Protein AF-X1GXN1-F1 (afdb_monomer_lite)

Foldseek 3Di:
DPVVVVVLVVVVVVLVVQCVVCVVVVVLVSNLLSLQLVLLSCQLVLNNVSSVVSLVVSLCSCVVVVVVVSNVVSVVLVVLCVVCVVVSVVCVVVVPDSVVSCVSSVNVVSVVVSVVVVVPPDD

pLDDT: mean 89.25, std 12.88, range [32.5, 98.25]

Structure (mmCIF, N/CA/C/O backbone):
data_AF-X1GXN1-F1
#
_entry.id   AF-X1GXN1-F1
#
loop_
_atom_site.group_PDB
_atom_site.id
_atom_site.type_symbol
_atom_site.label_atom_id
_atom_site.label_alt_id
_atom_site.label_comp_id
_atom_site.label_asym_id
_atom_site.label_entity_id
_atom_site.label_seq_id
_atom_site.pdbx_PDB_ins_code
_atom_site.Cartn_x
_atom_site.Cartn_y
_atom_site.Cartn_z
_atom_site.occupancy
_atom_site.B_iso_or_equiv
_atom_site.auth_seq_id
_atom_site.auth_comp_id
_atom_site.auth_asym_id
_atom_site.auth_atom_id
_atom_site.pdbx_PDB_model_num
ATOM 1 N N . MET A 1 1 ? -23.010 -8.161 1.418 1.00 43.72 1 MET A N 1
ATOM 2 C CA . MET A 1 1 ? -21.751 -8.432 2.147 1.00 43.72 1 MET A CA 1
ATOM 3 C C . MET A 1 1 ? -20.830 -9.416 1.418 1.00 43.72 1 MET A C 1
ATOM 5 O O . MET A 1 1 ? -19.630 -9.255 1.544 1.00 43.72 1 MET A O 1
ATOM 9 N N . THR A 1 2 ? -21.333 -10.390 0.649 1.00 51.97 2 THR A N 1
ATOM 10 C CA . THR A 1 2 ? -20.524 -11.389 -0.093 1.00 51.97 2 THR A CA 1
ATOM 11 C C . THR A 1 2 ? -19.837 -10.847 -1.351 1.00 51.97 2 THR A C 1
ATOM 13 O O . THR A 1 2 ? -18.662 -11.116 -1.565 1.00 51.97 2 THR A O 1
ATOM 16 N N . ASN A 1 3 ? -20.524 -9.990 -2.110 1.00 62.66 3 ASN A N 1
ATOM 17 C CA . ASN A 1 3 ? -20.045 -9.511 -3.414 1.00 62.66 3 ASN A CA 1
ATOM 18 C C . ASN A 1 3 ? -18.715 -8.725 -3.349 1.00 62.66 3 ASN A C 1
ATOM 20 O O . ASN A 1 3 ? -17.917 -8.746 -4.273 1.00 62.66 3 ASN A O 1
ATOM 24 N N . GLU A 1 4 ? -18.464 -8.015 -2.248 1.00 68.81 4 GLU A N 1
ATOM 25 C CA . GLU A 1 4 ? -17.282 -7.155 -2.089 1.00 68.81 4 GLU A CA 1
ATOM 26 C C . GLU A 1 4 ? -15.982 -7.942 -1.872 1.00 68.81 4 GLU A C 1
ATOM 28 O O . GLU A 1 4 ? -14.922 -7.530 -2.337 1.00 68.81 4 GLU A O 1
ATOM 33 N N . VAL A 1 5 ? -16.055 -9.076 -1.169 1.00 71.81 5 VAL A N 1
ATOM 34 C CA . VAL A 1 5 ? -14.890 -9.938 -0.917 1.00 71.81 5 VAL A CA 1
ATOM 35 C C . VAL A 1 5 ? -14.544 -10.735 -2.171 1.00 71.81 5 VAL A C 1
ATOM 37 O O . VAL A 1 5 ? -13.371 -10.854 -2.508 1.00 71.81 5 VAL A O 1
ATOM 40 N N . GLU A 1 6 ? -15.557 -11.214 -2.894 1.00 78.31 6 GLU A N 1
ATOM 41 C CA . GLU A 1 6 ? -15.388 -11.933 -4.163 1.00 78.31 6 GLU A CA 1
ATOM 42 C C . GLU A 1 6 ? -14.656 -11.073 -5.202 1.00 78.31 6 GLU A C 1
ATOM 44 O O . GLU A 1 6 ? -13.665 -11.518 -5.777 1.00 78.31 6 GLU A O 1
ATOM 49 N N . ILE A 1 7 ? -15.035 -9.797 -5.338 1.00 80.88 7 ILE A N 1
ATOM 50 C CA . ILE A 1 7 ? -14.361 -8.857 -6.248 1.00 80.88 7 ILE A CA 1
ATOM 51 C C . ILE A 1 7 ? -12.873 -8.688 -5.895 1.00 80.88 7 ILE A C 1
ATOM 53 O O . ILE A 1 7 ? -12.024 -8.639 -6.785 1.00 80.88 7 ILE A O 1
ATOM 57 N N . LEU A 1 8 ? -12.520 -8.611 -4.607 1.00 79.50 8 LEU A N 1
ATOM 58 C CA . LEU A 1 8 ? -11.113 -8.498 -4.204 1.00 79.50 8 LEU A CA 1
ATOM 59 C C . LEU A 1 8 ? -10.308 -9.747 -4.575 1.00 79.50 8 LEU A C 1
ATOM 61 O O . LEU A 1 8 ? -9.151 -9.621 -4.980 1.00 79.50 8 LEU A O 1
ATOM 65 N N . GLU A 1 9 ? -10.906 -10.934 -4.471 1.00 84.12 9 GLU A N 1
ATOM 66 C CA . GLU A 1 9 ? -10.267 -12.182 -4.895 1.00 84.12 9 GLU A CA 1
ATOM 67 C C . GLU A 1 9 ? -10.100 -12.259 -6.419 1.00 84.12 9 GLU A C 1
ATOM 69 O O . GLU A 1 9 ? -9.060 -12.718 -6.889 1.00 84.12 9 GLU A O 1
ATOM 74 N N . GLU A 1 10 ? -11.054 -11.741 -7.196 1.00 88.31 10 GLU A N 1
ATOM 75 C CA . GLU A 1 10 ? -10.964 -11.671 -8.662 1.00 88.31 10 GLU A CA 1
ATOM 76 C C . GLU A 1 10 ? -9.883 -10.697 -9.156 1.00 88.31 10 GLU A C 1
ATOM 78 O O . GLU A 1 10 ? -9.248 -10.923 -10.189 1.00 88.31 10 GLU A O 1
ATOM 83 N N . ILE A 1 11 ? -9.622 -9.623 -8.407 1.00 88.12 11 ILE A N 1
ATOM 84 C CA . ILE A 1 11 ? -8.624 -8.610 -8.775 1.00 88.12 11 ILE A CA 1
ATOM 85 C C . ILE A 1 11 ? -7.189 -9.108 -8.541 1.00 88.12 11 ILE A C 1
ATOM 87 O O . ILE A 1 11 ? -6.281 -8.759 -9.303 1.00 88.12 11 ILE A O 1
ATOM 91 N N . LYS A 1 12 ? -6.953 -9.941 -7.518 1.00 87.31 12 LYS A N 1
ATOM 92 C CA . LYS A 1 12 ? -5.614 -10.470 -7.193 1.00 87.31 12 LYS A CA 1
ATOM 93 C C . LYS A 1 12 ? -4.879 -11.080 -8.397 1.00 87.31 12 LYS A C 1
ATOM 95 O O . LYS A 1 12 ? -3.757 -10.637 -8.657 1.00 87.31 12 LYS A O 1
ATOM 100 N N . PRO A 1 13 ? -5.451 -12.035 -9.162 1.00 91.88 13 PRO A N 1
ATOM 101 C CA . PRO A 1 13 ? -4.755 -12.621 -10.305 1.00 91.88 13 PRO A CA 1
ATOM 102 C C . PRO A 1 13 ? -4.462 -11.597 -11.407 1.00 91.88 13 PRO A C 1
ATOM 104 O O . PRO A 1 13 ? -3.418 -11.699 -12.052 1.00 91.88 13 PRO A O 1
ATOM 107 N N . LEU A 1 14 ? -5.322 -10.592 -11.609 1.00 92.88 14 LEU A N 1
ATOM 108 C CA . LEU A 1 14 ? -5.090 -9.525 -12.591 1.00 92.88 14 LEU A CA 1
ATOM 109 C C . LEU A 1 14 ? -3.889 -8.658 -12.201 1.00 92.88 14 LEU A C 1
ATOM 111 O O . LEU A 1 14 ? -3.054 -8.328 -13.043 1.00 92.88 14 LEU A O 1
ATOM 115 N N . ILE A 1 15 ? -3.752 -8.340 -10.914 1.00 91.69 15 ILE A N 1
ATOM 116 C CA . ILE A 1 15 ? -2.608 -7.574 -10.413 1.00 91.69 15 ILE A CA 1
ATOM 117 C C . ILE A 1 15 ? -1.324 -8.395 -10.464 1.00 91.69 15 ILE A C 1
ATOM 119 O O . ILE A 1 15 ? -0.282 -7.867 -10.845 1.00 91.69 15 ILE A O 1
ATOM 123 N N . THR A 1 16 ? -1.378 -9.688 -10.141 1.00 91.69 16 THR A N 1
ATOM 124 C CA . THR A 1 16 ? -0.218 -10.576 -10.298 1.00 91.69 16 THR A CA 1
ATOM 125 C C . THR A 1 16 ? 0.241 -10.640 -11.755 1.00 91.69 16 THR A C 1
ATOM 127 O O . THR A 1 16 ? 1.442 -10.589 -12.021 1.00 91.69 16 THR A O 1
ATOM 130 N N . GLN A 1 17 ? -0.696 -10.695 -12.706 1.00 94.12 17 GLN A N 1
ATOM 131 C CA . GLN A 1 17 ? -0.375 -10.628 -14.132 1.00 94.12 17 GLN A CA 1
ATOM 132 C C . GLN A 1 17 ? 0.240 -9.280 -14.517 1.00 94.12 17 GLN A C 1
ATOM 134 O O . GLN A 1 17 ? 1.256 -9.264 -15.209 1.00 94.12 17 GLN A O 1
ATOM 139 N N . LEU A 1 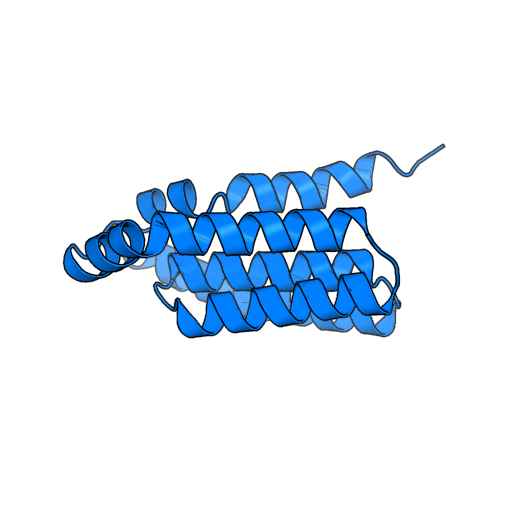18 ? -0.316 -8.160 -14.040 1.00 92.81 18 LEU A N 1
ATOM 140 C CA . LEU A 1 18 ? 0.242 -6.828 -14.290 1.00 92.81 18 LEU A CA 1
ATOM 141 C C . LEU A 1 18 ? 1.675 -6.706 -13.758 1.00 92.81 18 LEU A C 1
ATOM 143 O O . LEU A 1 18 ? 2.552 -6.227 -14.476 1.00 92.81 18 LEU A O 1
ATOM 147 N N . LEU A 1 19 ? 1.926 -7.202 -12.544 1.00 92.44 19 LEU A N 1
ATOM 148 C CA . LEU A 1 19 ? 3.252 -7.228 -11.933 1.00 92.44 19 LEU A CA 1
ATOM 149 C C . LEU A 1 19 ? 4.236 -8.005 -12.819 1.00 92.44 19 LEU A C 1
ATOM 151 O O . LEU A 1 19 ? 5.273 -7.469 -13.207 1.00 92.44 19 LEU A O 1
ATOM 155 N N . ALA A 1 20 ? 3.871 -9.228 -13.219 1.00 92.19 20 ALA A N 1
ATOM 156 C CA . ALA A 1 20 ? 4.706 -10.080 -14.064 1.00 92.19 20 ALA A CA 1
ATOM 157 C C . ALA A 1 20 ? 4.972 -9.473 -15.451 1.00 92.19 20 ALA A C 1
ATOM 159 O O . ALA A 1 20 ? 6.077 -9.599 -15.977 1.00 92.19 20 ALA A O 1
ATOM 160 N N . LEU A 1 21 ? 3.976 -8.821 -16.055 1.00 92.56 21 LEU A N 1
ATOM 161 C CA . LEU A 1 21 ? 4.137 -8.144 -17.341 1.00 92.56 21 LEU A CA 1
ATOM 162 C C . LEU A 1 21 ? 5.051 -6.925 -17.219 1.00 92.56 21 LEU A C 1
ATOM 164 O O . LEU A 1 21 ? 5.947 -6.777 -18.043 1.00 92.56 21 LEU A O 1
ATOM 168 N N . SER A 1 22 ? 4.860 -6.098 -16.189 1.00 90.12 22 SER A N 1
ATOM 169 C CA . SER A 1 22 ? 5.664 -4.890 -15.970 1.00 90.12 22 SER A CA 1
ATOM 170 C C . SER A 1 22 ? 7.139 -5.197 -15.712 1.00 90.12 22 SER A C 1
ATOM 172 O O . SER A 1 22 ? 8.006 -4.484 -16.214 1.00 90.12 22 SER A O 1
ATOM 174 N N . ASP A 1 23 ? 7.426 -6.292 -15.005 1.00 87.81 23 ASP A N 1
ATOM 175 C CA . ASP A 1 23 ? 8.785 -6.778 -14.775 1.00 87.81 23 ASP A CA 1
ATOM 176 C C . ASP A 1 23 ? 9.418 -7.290 -16.080 1.00 87.81 23 ASP A C 1
ATOM 178 O O . ASP A 1 23 ? 10.476 -6.818 -16.494 1.00 87.81 23 ASP A O 1
ATOM 182 N N . LYS A 1 24 ? 8.716 -8.166 -16.817 1.00 90.94 24 LYS A N 1
ATOM 183 C CA . LYS A 1 24 ? 9.193 -8.692 -18.111 1.00 90.94 24 LYS A CA 1
ATOM 184 C C . LYS A 1 24 ? 9.426 -7.594 -19.146 1.00 90.94 24 LYS A C 1
ATOM 186 O O . LYS A 1 24 ? 10.411 -7.636 -19.883 1.00 90.94 24 LYS A O 1
ATOM 191 N N . SER A 1 25 ? 8.535 -6.608 -19.210 1.00 90.06 25 SER A N 1
ATOM 192 C CA . SER A 1 25 ? 8.634 -5.490 -20.149 1.00 90.06 25 SER A CA 1
ATOM 193 C C . SER A 1 25 ? 9.583 -4.386 -19.674 1.00 90.06 25 SER A C 1
ATOM 195 O O . SER A 1 25 ? 9.661 -3.357 -20.339 1.00 90.06 25 SER A O 1
ATOM 197 N N . HIS A 1 26 ? 10.257 -4.556 -18.527 1.00 89.31 26 HIS A N 1
ATOM 198 C CA . HIS A 1 26 ? 11.133 -3.550 -17.914 1.00 89.31 26 HIS A CA 1
ATOM 199 C C . HIS A 1 26 ? 10.439 -2.192 -17.696 1.00 89.31 26 HIS A C 1
ATOM 201 O O . HIS A 1 26 ? 11.071 -1.136 -17.676 1.00 89.31 26 HIS A O 1
ATOM 207 N N . SER A 1 27 ? 9.114 -2.203 -17.517 1.00 91.50 27 SER A N 1
ATOM 208 C CA . SER A 1 27 ? 8.337 -1.005 -17.214 1.00 91.50 27 SER A CA 1
ATOM 209 C C . SER A 1 27 ? 8.346 -0.769 -15.707 1.00 91.50 27 SER A C 1
ATOM 211 O O . SER A 1 27 ? 7.366 -1.004 -15.000 1.00 91.50 27 SER A O 1
ATOM 213 N N . PHE A 1 28 ? 9.490 -0.313 -15.195 1.00 91.81 28 PHE A N 1
ATOM 214 C CA . PHE A 1 28 ? 9.716 -0.148 -13.756 1.00 91.81 28 PHE A CA 1
ATOM 215 C C . PHE A 1 28 ? 8.797 0.894 -13.110 1.00 91.81 28 PHE A C 1
ATOM 217 O O . PHE A 1 28 ? 8.486 0.794 -11.924 1.00 91.81 28 PHE A O 1
ATOM 224 N N . TRP A 1 29 ? 8.308 1.853 -13.900 1.00 91.94 29 TRP A N 1
ATOM 225 C CA . TRP A 1 29 ? 7.279 2.788 -13.456 1.00 91.94 29 TRP A CA 1
ATOM 226 C C . TRP A 1 29 ? 5.960 2.061 -13.159 1.00 91.94 29 TRP A C 1
AT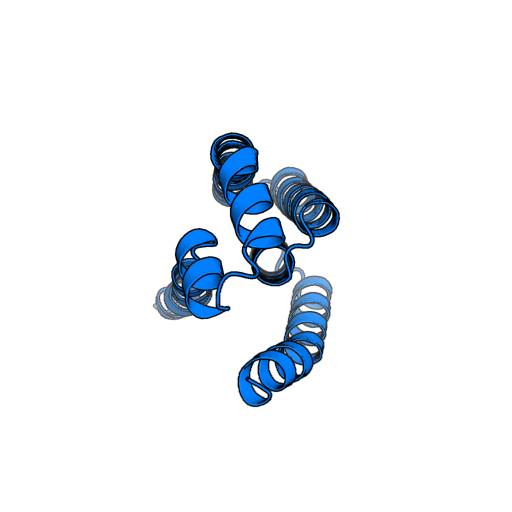OM 228 O O . TRP A 1 29 ? 5.435 2.175 -12.053 1.00 91.94 29 TRP A O 1
ATOM 238 N N . ILE A 1 30 ? 5.473 1.235 -14.097 1.00 92.81 30 ILE A N 1
ATOM 239 C CA . ILE A 1 30 ? 4.267 0.417 -13.893 1.00 92.81 30 ILE A CA 1
ATOM 240 C C . ILE A 1 30 ? 4.490 -0.576 -12.752 1.00 92.81 30 ILE A C 1
ATOM 242 O O . ILE A 1 30 ? 3.580 -0.790 -11.956 1.00 92.81 30 ILE A O 1
ATOM 246 N N . LEU A 1 31 ? 5.686 -1.155 -12.639 1.00 94.69 31 LEU A N 1
ATOM 247 C CA . LEU A 1 31 ? 6.023 -2.088 -11.566 1.00 94.69 31 LEU A CA 1
ATOM 248 C C . LEU A 1 31 ? 5.887 -1.428 -10.183 1.00 94.69 31 LEU A C 1
ATOM 250 O O . LEU A 1 31 ? 5.242 -1.989 -9.298 1.00 94.69 31 LEU A O 1
ATOM 254 N N . GLY A 1 32 ? 6.434 -0.222 -10.004 1.00 95.50 32 GLY A N 1
ATOM 255 C CA . GLY A 1 32 ? 6.311 0.536 -8.755 1.00 95.50 32 GLY A CA 1
ATOM 256 C C . GLY A 1 32 ? 4.868 0.954 -8.442 1.00 95.50 32 GLY A C 1
ATOM 257 O O . GLY A 1 32 ? 4.399 0.740 -7.325 1.00 95.50 32 GLY A O 1
ATOM 258 N N . GLU A 1 33 ? 4.129 1.461 -9.434 1.00 94.88 33 GLU A N 1
ATOM 259 C CA . GLU A 1 33 ? 2.700 1.805 -9.294 1.00 94.88 33 GLU A CA 1
ATOM 260 C C . GLU A 1 33 ? 1.838 0.564 -8.982 1.00 94.88 33 GLU A C 1
ATOM 262 O O . GLU A 1 33 ? 0.863 0.639 -8.234 1.00 94.88 33 GLU A O 1
ATOM 267 N N . THR A 1 34 ? 2.220 -0.611 -9.493 1.00 95.44 34 THR A N 1
ATOM 268 C CA . THR A 1 34 ? 1.541 -1.882 -9.196 1.00 95.44 34 THR A CA 1
ATOM 269 C C . THR A 1 34 ? 1.758 -2.303 -7.743 1.00 95.44 34 THR A C 1
ATOM 271 O O . THR A 1 34 ? 0.807 -2.734 -7.091 1.00 95.44 34 THR A O 1
ATOM 274 N N . TYR A 1 35 ? 2.964 -2.127 -7.192 1.00 97.12 35 TYR A N 1
ATOM 275 C CA . TYR A 1 35 ? 3.203 -2.344 -5.760 1.00 97.12 35 TYR A CA 1
ATOM 276 C C . TYR A 1 35 ? 2.403 -1.372 -4.886 1.00 97.12 35 TYR A C 1
ATOM 278 O O . TYR A 1 35 ? 1.839 -1.790 -3.873 1.00 97.12 35 TYR A O 1
ATOM 286 N N . LEU A 1 36 ? 2.290 -0.103 -5.291 1.00 96.31 36 LEU A N 1
ATOM 287 C CA . LEU A 1 36 ? 1.450 0.877 -4.599 1.00 96.31 36 LEU A CA 1
ATOM 288 C C . LEU A 1 36 ? -0.035 0.471 -4.623 1.00 96.31 36 LEU A C 1
ATOM 290 O O . LEU A 1 36 ? -0.716 0.536 -3.598 1.00 96.31 36 LEU A O 1
ATOM 294 N N . LEU A 1 37 ? -0.531 -0.027 -5.759 1.00 95.56 37 LEU A N 1
ATOM 295 C CA . LEU A 1 37 ? -1.887 -0.567 -5.867 1.00 95.56 37 LEU A CA 1
ATOM 296 C C . LEU A 1 37 ? -2.100 -1.766 -4.927 1.00 95.56 37 LEU A C 1
ATOM 298 O O . LEU A 1 37 ? -3.094 -1.806 -4.200 1.00 95.56 37 LEU A O 1
ATOM 302 N N . GLN A 1 38 ? -1.157 -2.715 -4.886 1.00 95.94 38 GLN A N 1
ATOM 303 C CA . GLN A 1 38 ? -1.216 -3.845 -3.949 1.00 95.94 38 GLN A CA 1
ATOM 304 C C . GLN A 1 38 ? -1.239 -3.375 -2.492 1.00 95.94 38 GLN A C 1
ATOM 306 O O . GLN A 1 38 ? -1.991 -3.924 -1.687 1.00 95.94 38 GLN A O 1
ATOM 311 N N . ALA A 1 39 ? -0.455 -2.350 -2.148 1.00 96.50 39 ALA A N 1
ATOM 312 C CA . ALA A 1 39 ? -0.442 -1.801 -0.799 1.00 96.50 39 ALA A CA 1
ATOM 313 C C . ALA A 1 39 ? -1.813 -1.239 -0.405 1.00 96.50 39 ALA A C 1
ATOM 315 O O . ALA A 1 39 ? -2.317 -1.545 0.675 1.00 96.50 39 ALA A O 1
ATOM 316 N N . LYS A 1 40 ? -2.467 -0.486 -1.299 1.00 95.62 40 LYS A N 1
ATOM 317 C CA . LYS A 1 40 ? -3.820 0.040 -1.056 1.00 95.62 40 LYS A CA 1
ATOM 318 C C . LYS A 1 40 ? -4.857 -1.079 -0.914 1.00 95.62 40 LYS A C 1
ATOM 320 O O . LYS A 1 40 ? -5.729 -0.987 -0.052 1.00 95.62 40 LYS A O 1
ATOM 325 N N . LEU A 1 41 ? -4.731 -2.173 -1.670 1.00 94.62 41 LEU A N 1
ATOM 326 C CA . LEU A 1 41 ? -5.580 -3.357 -1.479 1.00 94.62 41 LEU A CA 1
ATOM 327 C C . LEU A 1 41 ? -5.353 -4.047 -0.126 1.00 94.62 41 LEU A C 1
ATOM 329 O O . LEU A 1 41 ? -6.307 -4.502 0.513 1.00 94.62 41 LEU A O 1
ATOM 333 N N . ALA A 1 42 ? -4.106 -4.099 0.341 1.00 94.31 42 ALA A N 1
ATOM 334 C CA . ALA A 1 42 ? -3.794 -4.606 1.672 1.00 94.31 42 ALA A CA 1
ATOM 335 C C . ALA A 1 42 ? -4.399 -3.709 2.768 1.00 94.31 42 ALA A C 1
ATOM 337 O O . ALA A 1 42 ? -4.970 -4.236 3.723 1.00 94.31 42 ALA A O 1
ATOM 338 N N . LEU A 1 43 ? -4.384 -2.379 2.594 1.00 94.75 43 LEU A N 1
ATOM 339 C CA . LEU A 1 43 ? -5.028 -1.432 3.516 1.00 94.75 43 LEU A CA 1
ATOM 340 C C . LEU A 1 43 ? -6.534 -1.659 3.625 1.00 94.75 43 LEU A C 1
ATOM 342 O O . LEU A 1 43 ? -7.052 -1.806 4.730 1.00 94.75 43 LEU A O 1
ATOM 346 N N . ILE A 1 44 ? -7.249 -1.760 2.500 1.00 94.19 44 ILE A N 1
ATOM 347 C CA . ILE A 1 44 ? -8.696 -2.018 2.557 1.00 94.19 44 ILE A CA 1
ATOM 348 C C . ILE A 1 44 ? -9.016 -3.408 3.108 1.00 94.19 44 ILE A C 1
ATOM 350 O O . ILE A 1 44 ? -10.089 -3.608 3.667 1.00 94.19 44 ILE A O 1
ATOM 354 N N . SER A 1 45 ? -8.068 -4.343 3.035 1.00 92.62 45 SER A N 1
ATOM 355 C CA . SER A 1 45 ? -8.141 -5.658 3.683 1.00 92.62 45 SER A CA 1
ATOM 356 C C . SER A 1 45 ? -7.709 -5.629 5.157 1.00 92.62 45 SER A C 1
ATOM 358 O O . SER A 1 45 ? -7.657 -6.677 5.796 1.00 92.62 45 SER A O 1
ATOM 360 N N . LEU A 1 46 ? -7.413 -4.443 5.703 1.00 93.25 46 LEU A N 1
ATOM 361 C CA . LEU A 1 46 ? -6.945 -4.200 7.073 1.00 93.25 46 LEU A CA 1
ATOM 362 C C . LEU A 1 46 ? -5.632 -4.925 7.420 1.00 93.25 46 LEU A C 1
ATOM 364 O O . LEU A 1 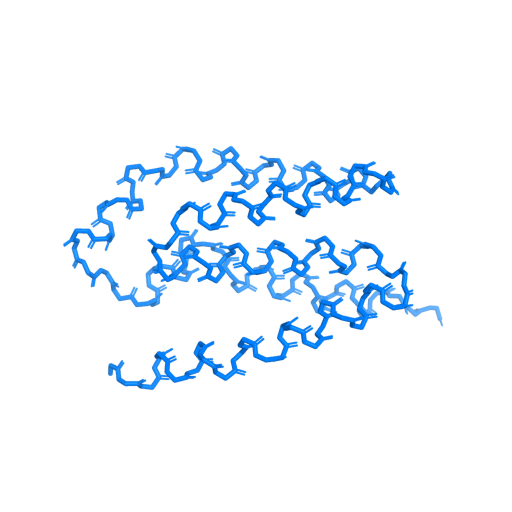46 ? -5.344 -5.197 8.587 1.00 93.25 46 LEU A O 1
ATOM 368 N N . ASN A 1 47 ? -4.809 -5.211 6.409 1.00 94.31 47 ASN A N 1
ATOM 369 C CA . ASN A 1 47 ? -3.482 -5.794 6.561 1.00 94.31 47 ASN A CA 1
ATOM 370 C C . ASN A 1 47 ? -2.404 -4.701 6.463 1.00 94.31 47 ASN A C 1
ATOM 372 O O . ASN A 1 47 ? -1.760 -4.509 5.430 1.00 94.31 47 ASN A O 1
ATOM 376 N N . LEU A 1 48 ? -2.234 -3.959 7.561 1.00 94.44 48 LEU A N 1
ATOM 377 C CA . LEU A 1 48 ? -1.314 -2.818 7.649 1.00 94.44 48 LEU A CA 1
ATOM 378 C C . LEU A 1 48 ? 0.159 -3.215 7.498 1.00 94.44 48 LEU A C 1
ATOM 380 O O . LEU A 1 48 ? 0.957 -2.445 6.965 1.00 94.44 48 LEU A O 1
ATOM 384 N N . GLU A 1 49 ? 0.529 -4.404 7.973 1.00 95.69 49 GLU A N 1
ATOM 385 C CA . GLU A 1 49 ? 1.892 -4.920 7.845 1.00 95.69 49 GLU A CA 1
ATOM 386 C C . GLU A 1 49 ? 2.246 -5.163 6.378 1.00 95.69 49 GLU A C 1
ATOM 388 O O . GLU A 1 49 ? 3.261 -4.663 5.889 1.00 95.69 49 GLU A O 1
ATOM 393 N N . GLU A 1 50 ? 1.364 -5.856 5.657 1.00 96.62 50 GLU A N 1
ATOM 394 C CA . GLU A 1 50 ? 1.564 -6.126 4.239 1.00 96.62 50 GLU A CA 1
ATOM 395 C C . GLU A 1 50 ? 1.537 -4.838 3.412 1.00 96.62 50 GLU A C 1
ATOM 397 O O . GLU A 1 50 ? 2.377 -4.664 2.529 1.00 96.62 50 GLU A O 1
ATOM 402 N N . ALA A 1 51 ? 0.648 -3.895 3.739 1.00 97.12 51 ALA A N 1
ATOM 403 C CA . ALA A 1 51 ? 0.614 -2.591 3.087 1.00 97.12 51 ALA A CA 1
ATOM 404 C C . ALA A 1 51 ? 1.961 -1.860 3.194 1.00 97.12 51 ALA A C 1
ATOM 406 O O . ALA A 1 51 ? 2.517 -1.456 2.173 1.00 97.12 51 ALA A O 1
ATOM 407 N N . ARG A 1 52 ? 2.538 -1.761 4.401 1.00 97.44 52 ARG A N 1
ATOM 408 C CA . ARG A 1 52 ? 3.859 -1.140 4.607 1.00 97.44 52 ARG A CA 1
ATOM 409 C C . ARG A 1 52 ? 4.949 -1.841 3.805 1.00 97.44 52 ARG A C 1
ATOM 411 O O . ARG A 1 52 ? 5.732 -1.182 3.127 1.00 97.44 52 ARG A O 1
ATOM 418 N N . ARG A 1 53 ? 4.974 -3.176 3.833 1.00 98.19 53 ARG A N 1
ATOM 419 C CA . ARG A 1 53 ? 5.958 -3.974 3.089 1.00 98.19 53 ARG A CA 1
ATOM 420 C C . ARG A 1 53 ? 5.883 -3.712 1.583 1.00 98.19 53 ARG A C 1
ATOM 422 O O . ARG A 1 53 ? 6.916 -3.597 0.924 1.00 98.19 53 ARG A O 1
ATOM 429 N N . LEU A 1 54 ? 4.673 -3.627 1.037 1.00 98.06 54 LEU A N 1
ATOM 430 C CA . LEU A 1 54 ? 4.438 -3.364 -0.382 1.00 98.06 54 LEU A CA 1
ATOM 431 C C . LEU A 1 54 ? 4.812 -1.930 -0.771 1.00 98.06 54 LEU A C 1
ATOM 433 O O . LEU A 1 54 ? 5.470 -1.749 -1.794 1.00 98.06 54 LEU A O 1
ATOM 437 N N . LEU A 1 55 ? 4.492 -0.933 0.064 1.00 97.88 55 LEU A N 1
ATOM 438 C CA . LEU A 1 55 ? 4.949 0.447 -0.135 1.00 97.88 55 LEU A CA 1
ATOM 439 C C . LEU A 1 55 ? 6.482 0.518 -0.175 1.00 97.88 55 LEU A C 1
ATOM 441 O O . LEU A 1 55 ? 7.050 1.097 -1.098 1.00 97.88 55 LEU A O 1
ATOM 445 N N . THR A 1 56 ? 7.176 -0.134 0.765 1.00 98.25 56 THR A N 1
ATOM 446 C CA . THR A 1 56 ? 8.648 -0.189 0.769 1.00 98.25 56 THR A CA 1
ATOM 447 C C . THR A 1 56 ? 9.198 -0.803 -0.516 1.00 98.25 56 THR A C 1
ATOM 449 O O . THR A 1 56 ? 10.136 -0.261 -1.095 1.00 98.25 56 THR A O 1
ATOM 452 N N . LYS A 1 57 ? 8.607 -1.898 -1.009 1.00 97.75 57 LYS A N 1
ATOM 453 C CA . LYS A 1 57 ? 9.023 -2.508 -2.283 1.00 97.75 57 LYS A CA 1
ATOM 454 C C . LYS A 1 57 ? 8.833 -1.565 -3.468 1.00 97.75 57 LYS A C 1
ATOM 456 O O . LYS A 1 57 ? 9.741 -1.438 -4.286 1.00 97.75 57 LYS A O 1
ATOM 461 N N . GLY A 1 58 ? 7.678 -0.907 -3.558 1.00 97.25 58 GLY A N 1
ATOM 462 C CA . GLY A 1 58 ? 7.397 0.058 -4.620 1.00 97.25 58 GLY A CA 1
ATOM 463 C C . GLY A 1 58 ? 8.399 1.214 -4.619 1.00 97.25 58 GLY A C 1
ATOM 464 O O . GLY A 1 58 ? 8.952 1.547 -5.668 1.00 97.25 58 GLY A O 1
ATOM 465 N N . GLN A 1 59 ? 8.699 1.760 -3.438 1.00 98.06 59 GLN A N 1
ATOM 466 C CA . GLN A 1 59 ? 9.694 2.818 -3.270 1.00 98.06 59 GLN A CA 1
ATOM 467 C C . GLN A 1 59 ? 11.095 2.352 -3.678 1.00 98.06 59 GLN A C 1
ATOM 469 O O . GLN A 1 59 ? 11.740 3.020 -4.477 1.00 98.06 59 GLN A O 1
ATOM 474 N N . GLN A 1 60 ? 11.536 1.179 -3.214 1.00 97.88 60 GLN A N 1
ATOM 475 C CA . GLN A 1 60 ? 12.847 0.621 -3.566 1.00 97.88 60 GLN A CA 1
ATOM 476 C C . GLN A 1 60 ? 13.010 0.416 -5.074 1.00 97.88 60 GLN A C 1
ATOM 478 O O . GLN A 1 60 ? 14.079 0.683 -5.618 1.00 97.88 60 GLN A O 1
ATOM 483 N N . ILE A 1 61 ? 11.963 -0.043 -5.769 1.00 96.31 61 ILE A N 1
ATOM 484 C CA . ILE A 1 61 ? 11.973 -0.140 -7.234 1.00 96.31 61 ILE A CA 1
ATOM 485 C C . ILE A 1 61 ? 12.113 1.255 -7.851 1.00 96.31 61 ILE A C 1
ATOM 487 O O . ILE A 1 61 ? 12.978 1.459 -8.702 1.00 96.31 61 ILE A O 1
ATOM 491 N N . ALA A 1 62 ? 11.311 2.224 -7.411 1.00 96.56 62 ALA A N 1
ATOM 492 C CA . ALA A 1 62 ? 11.372 3.580 -7.941 1.00 96.56 62 ALA A CA 1
ATOM 493 C C . ALA A 1 62 ? 12.755 4.226 -7.728 1.00 96.56 62 ALA A C 1
ATOM 495 O O . ALA A 1 62 ? 13.307 4.796 -8.666 1.00 96.56 62 ALA A O 1
ATOM 496 N N . GLU A 1 63 ? 13.348 4.080 -6.544 1.00 97.38 63 GLU A N 1
ATOM 497 C CA . GLU A 1 63 ? 14.688 4.579 -6.216 1.00 97.38 63 GLU A CA 1
ATOM 498 C C . GLU A 1 63 ? 15.772 3.882 -7.042 1.00 97.38 63 GLU A C 1
ATOM 500 O O . GLU A 1 63 ? 16.597 4.547 -7.670 1.00 97.38 63 GLU A O 1
ATOM 505 N N . LYS A 1 64 ? 15.736 2.544 -7.111 1.00 97.00 64 LYS A N 1
ATOM 506 C CA . LYS A 1 64 ? 16.708 1.736 -7.862 1.00 97.00 64 LYS A CA 1
ATOM 507 C C . LYS A 1 64 ? 16.793 2.143 -9.333 1.00 97.00 64 LYS A C 1
ATOM 509 O O . LYS A 1 64 ? 17.876 2.094 -9.911 1.00 97.00 64 LYS A O 1
ATOM 514 N N . TYR A 1 65 ? 15.667 2.520 -9.936 1.00 95.06 65 TYR A N 1
ATOM 515 C CA . TYR A 1 65 ? 15.586 2.897 -11.350 1.00 95.06 65 TYR A CA 1
ATOM 516 C C . TYR A 1 65 ? 15.486 4.417 -11.580 1.00 95.06 65 TYR A C 1
ATOM 518 O O . TYR A 1 65 ? 15.193 4.844 -12.694 1.00 95.06 65 TYR A O 1
ATOM 526 N N . GLY A 1 66 ? 15.742 5.247 -10.559 1.00 95.12 66 GLY A N 1
ATOM 527 C CA . GLY A 1 66 ? 15.814 6.711 -10.692 1.00 95.12 66 GLY A CA 1
ATOM 528 C C . GLY A 1 66 ? 14.475 7.408 -10.969 1.00 95.12 66 GLY A C 1
ATOM 529 O O . GLY A 1 66 ? 14.438 8.533 -11.471 1.00 95.12 66 GLY A O 1
ATOM 530 N N . ILE A 1 67 ? 13.353 6.763 -10.649 1.00 95.88 67 ILE A N 1
ATOM 531 C CA . ILE A 1 67 ? 11.991 7.266 -10.861 1.00 95.88 67 ILE A CA 1
ATOM 532 C C . ILE A 1 67 ? 11.587 8.167 -9.683 1.00 95.88 67 ILE A C 1
ATOM 534 O O . ILE A 1 67 ? 10.652 7.886 -8.933 1.00 95.88 67 ILE A O 1
ATOM 538 N N . ASN A 1 68 ? 12.303 9.279 -9.517 1.00 95.12 68 ASN A N 1
ATOM 539 C CA . ASN A 1 68 ? 12.248 10.118 -8.312 1.00 95.12 68 ASN A CA 1
ATOM 540 C C . ASN A 1 68 ? 10.836 10.598 -7.947 1.00 95.12 68 ASN A C 1
ATOM 542 O O . ASN A 1 68 ? 10.469 10.606 -6.777 1.00 95.12 68 ASN A O 1
ATOM 546 N N . ARG A 1 69 ? 10.013 10.960 -8.943 1.00 93.75 69 ARG A N 1
ATOM 547 C CA . ARG A 1 69 ? 8.625 11.395 -8.699 1.00 93.75 69 ARG A CA 1
ATOM 548 C C . ARG A 1 69 ? 7.763 10.286 -8.096 1.00 93.75 69 ARG A C 1
ATOM 550 O O . ARG A 1 69 ? 6.935 10.569 -7.240 1.00 93.75 69 ARG A O 1
ATOM 557 N N . LEU A 1 70 ? 7.958 9.043 -8.538 1.00 94.44 70 LEU A N 1
ATOM 558 C CA . LEU A 1 70 ? 7.235 7.894 -7.997 1.00 94.44 70 LEU A CA 1
ATOM 559 C C . LEU A 1 70 ? 7.745 7.547 -6.597 1.00 94.44 70 LEU A C 1
ATOM 561 O O . LEU A 1 70 ? 6.937 7.325 -5.707 1.00 94.44 70 LEU A O 1
ATOM 565 N N . ALA A 1 71 ? 9.064 7.568 -6.383 1.00 97.31 71 ALA A N 1
ATOM 566 C CA . ALA A 1 71 ? 9.649 7.337 -5.061 1.00 97.31 71 ALA A CA 1
ATOM 567 C C . ALA A 1 71 ? 9.124 8.348 -4.027 1.00 97.31 71 ALA A C 1
ATOM 569 O O . ALA A 1 71 ? 8.677 7.952 -2.955 1.00 97.31 71 ALA A O 1
ATOM 570 N N . MET A 1 72 ? 9.095 9.636 -4.387 1.00 96.69 72 MET A N 1
ATOM 571 C CA . MET A 1 72 ? 8.549 10.702 -3.542 1.00 96.69 72 MET A CA 1
ATOM 572 C C . MET A 1 72 ? 7.061 10.487 -3.251 1.00 96.69 72 MET A C 1
ATOM 574 O O . MET A 1 72 ? 6.659 10.519 -2.096 1.00 96.69 72 MET A O 1
ATOM 578 N N . SER A 1 73 ? 6.262 10.176 -4.276 1.00 94.88 73 SER A N 1
ATOM 579 C CA . SER A 1 73 ? 4.833 9.898 -4.099 1.00 94.88 73 SER A CA 1
ATOM 580 C C . SER A 1 73 ? 4.576 8.694 -3.184 1.00 94.88 73 SER A C 1
ATOM 582 O O . SER A 1 73 ? 3.672 8.738 -2.359 1.00 94.88 73 SER A O 1
ATOM 584 N N . ILE A 1 74 ? 5.379 7.629 -3.275 1.00 96.56 74 ILE A N 1
ATOM 585 C CA . ILE A 1 74 ? 5.251 6.469 -2.380 1.00 96.56 74 ILE A CA 1
ATOM 586 C C . ILE A 1 74 ? 5.710 6.816 -0.955 1.00 96.56 74 ILE A C 1
ATOM 588 O O . ILE A 1 74 ? 5.104 6.351 0.009 1.00 96.56 74 ILE A O 1
ATOM 592 N N . SER A 1 75 ? 6.735 7.658 -0.802 1.00 97.31 75 SER A N 1
ATOM 593 C CA . SER A 1 75 ? 7.148 8.172 0.509 1.00 97.31 75 SER A CA 1
ATOM 594 C C . SER A 1 75 ? 6.031 8.982 1.176 1.00 97.31 75 SER A C 1
ATOM 596 O O . SER A 1 75 ? 5.780 8.811 2.364 1.00 97.31 75 SER A O 1
ATOM 598 N N . GLU A 1 76 ? 5.315 9.814 0.416 1.00 96.75 76 GLU A N 1
ATOM 599 C CA . GLU A 1 76 ? 4.153 10.559 0.921 1.00 96.75 76 GLU A CA 1
ATOM 600 C C . GLU A 1 76 ? 3.028 9.619 1.388 1.00 96.75 76 GLU A C 1
ATOM 602 O O . GLU A 1 76 ? 2.354 9.900 2.378 1.00 96.75 76 GLU A O 1
ATOM 607 N N . GLU A 1 77 ? 2.836 8.478 0.719 1.00 96.38 77 GLU A N 1
ATOM 608 C CA . GLU A 1 77 ? 1.865 7.455 1.133 1.00 96.38 77 GLU A CA 1
ATOM 609 C C . GLU A 1 77 ? 2.295 6.716 2.412 1.00 96.38 77 GLU A C 1
ATOM 611 O O . GLU A 1 77 ? 1.438 6.380 3.231 1.00 96.38 77 GLU A O 1
ATOM 616 N N . HIS A 1 78 ? 3.599 6.502 2.636 1.00 96.12 78 HIS A N 1
ATOM 617 C CA . HIS A 1 78 ? 4.108 6.018 3.931 1.00 96.12 78 HIS A CA 1
ATOM 618 C C . HIS A 1 78 ? 3.812 7.012 5.053 1.00 96.12 78 HIS A C 1
ATOM 620 O O . HIS A 1 78 ? 3.272 6.619 6.088 1.00 96.12 78 HIS A O 1
ATOM 626 N N . ASP A 1 79 ? 4.127 8.291 4.843 1.00 96.81 79 ASP A N 1
ATOM 627 C CA . ASP A 1 79 ? 3.885 9.345 5.832 1.00 96.81 79 ASP A CA 1
ATOM 628 C C . ASP A 1 79 ? 2.395 9.481 6.151 1.00 96.81 79 ASP A C 1
ATOM 630 O O . ASP A 1 79 ? 2.008 9.648 7.310 1.00 96.81 79 ASP A O 1
ATOM 634 N N . GLU A 1 80 ? 1.542 9.388 5.131 1.00 95.81 80 GLU A N 1
ATOM 635 C CA . GLU A 1 80 ? 0.09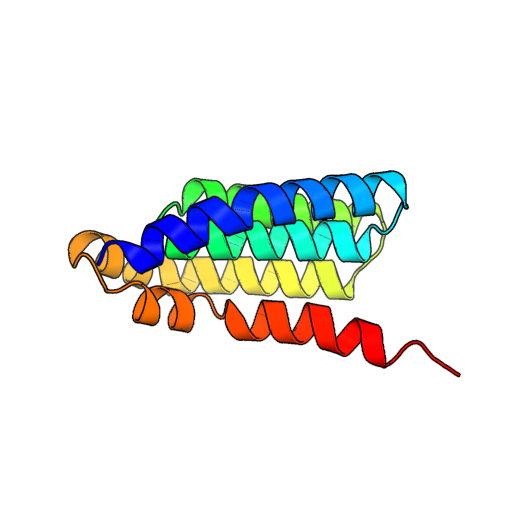8 9.427 5.318 1.00 95.81 80 GLU A CA 1
ATOM 636 C C . GLU A 1 80 ? -0.403 8.206 6.093 1.00 95.81 80 GLU A C 1
ATOM 638 O O . GLU A 1 80 ? -1.173 8.354 7.043 1.00 95.81 80 GLU A O 1
ATOM 643 N N . LEU A 1 81 ? 0.082 7.004 5.769 1.00 95.56 81 LEU A N 1
ATOM 644 C CA . LEU A 1 81 ? -0.264 5.800 6.521 1.00 95.56 81 LEU A CA 1
ATOM 645 C C . LEU A 1 81 ? 0.136 5.921 7.997 1.00 95.56 81 LEU A C 1
ATOM 647 O O . LEU A 1 81 ? -0.649 5.537 8.863 1.00 95.56 81 LEU A O 1
ATOM 651 N N . LEU A 1 82 ? 1.315 6.480 8.289 1.00 95.25 82 LEU A N 1
ATOM 652 C CA . LEU A 1 82 ? 1.776 6.731 9.658 1.00 95.25 82 LEU A CA 1
ATOM 653 C C . LEU A 1 82 ? 0.837 7.680 10.413 1.00 95.25 82 LEU A C 1
ATOM 655 O O . LEU A 1 82 ? 0.440 7.377 11.538 1.00 95.25 82 LEU A O 1
ATOM 659 N N . LYS A 1 83 ? 0.425 8.788 9.785 1.00 96.31 83 LYS A N 1
ATOM 660 C CA . LYS A 1 83 ? -0.538 9.741 10.369 1.00 96.31 83 LYS A CA 1
ATOM 661 C C . LYS A 1 83 ? -1.910 9.112 10.611 1.00 96.31 83 LYS A C 1
ATOM 663 O O . LYS A 1 83 ? -2.608 9.497 11.544 1.00 96.31 83 LYS A O 1
ATOM 668 N N . GLN A 1 84 ? -2.297 8.148 9.779 1.00 95.69 84 GLN A N 1
ATOM 669 C CA . GLN A 1 84 ? -3.604 7.496 9.829 1.00 95.69 84 GLN A CA 1
ATOM 670 C C . GLN A 1 84 ? -3.626 6.190 10.641 1.00 95.69 84 GLN A C 1
ATOM 672 O O . GLN A 1 84 ? -4.680 5.556 10.699 1.00 95.69 84 GLN A O 1
ATOM 677 N N . LEU A 1 85 ? -2.523 5.766 11.275 1.00 94.38 85 LEU A N 1
ATOM 678 C CA . LEU A 1 85 ? -2.439 4.463 11.959 1.00 94.38 85 LEU A CA 1
ATOM 679 C C . LEU A 1 85 ? -3.575 4.237 12.961 1.00 94.38 85 LEU A C 1
ATOM 681 O O . LEU A 1 85 ? -4.256 3.216 12.897 1.00 94.38 85 LEU A O 1
ATOM 685 N N . GLU A 1 86 ? -3.826 5.205 13.843 1.00 94.44 86 GLU A N 1
ATOM 686 C CA . GLU A 1 86 ? -4.903 5.098 14.834 1.00 94.44 86 GLU A CA 1
ATOM 687 C C . GLU A 1 86 ? -6.285 4.980 14.185 1.00 94.44 86 GLU A C 1
ATOM 689 O O . GLU A 1 86 ? -7.163 4.285 14.693 1.00 94.44 86 GLU A O 1
ATOM 694 N N . MET A 1 87 ? -6.496 5.657 13.056 1.00 94.81 87 MET A N 1
ATOM 695 C CA . MET A 1 87 ? -7.757 5.586 12.328 1.00 94.81 87 MET A CA 1
ATOM 696 C C . MET A 1 87 ? -7.938 4.206 11.690 1.00 94.81 87 MET A C 1
ATOM 698 O O . MET A 1 87 ? -9.021 3.636 11.782 1.00 94.81 87 MET A O 1
ATOM 702 N N . TRP A 1 88 ? -6.881 3.628 11.118 1.00 95.62 88 TRP A N 1
ATOM 703 C CA . TRP A 1 88 ? -6.917 2.271 10.575 1.00 95.62 88 TRP A CA 1
ATOM 704 C C . TRP A 1 88 ? -7.177 1.203 11.643 1.00 95.62 88 TRP A C 1
ATOM 706 O O . TRP A 1 88 ? -7.969 0.290 11.397 1.00 95.62 88 TRP A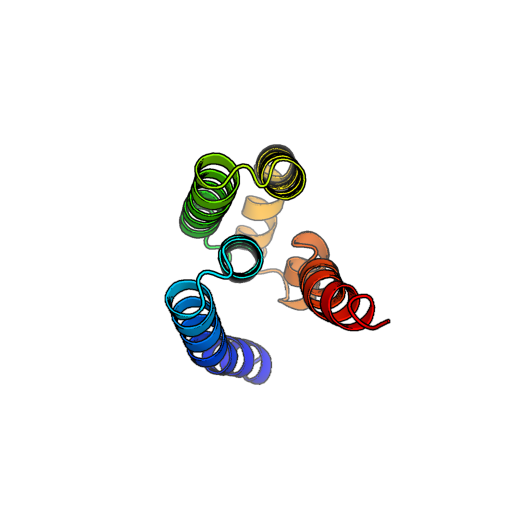 O 1
ATOM 716 N N . GLU A 1 89 ? -6.581 1.330 12.831 1.00 92.44 89 GLU A N 1
ATOM 717 C CA . GLU A 1 89 ? -6.873 0.420 13.948 1.00 92.44 89 GLU A CA 1
ATOM 718 C C . GLU A 1 89 ? -8.334 0.548 14.406 1.00 92.44 89 GLU A C 1
ATOM 720 O O . GLU A 1 89 ? -9.024 -0.461 14.553 1.00 92.44 89 GLU A O 1
ATOM 725 N N . LYS A 1 90 ? -8.879 1.770 14.486 1.00 93.88 90 LYS A N 1
ATOM 726 C CA . LYS A 1 90 ? -10.309 1.980 14.783 1.00 93.88 90 LYS A CA 1
ATOM 727 C C . LYS A 1 90 ? -11.229 1.336 13.746 1.00 93.88 90 LYS A C 1
ATOM 729 O O . LYS A 1 90 ? -12.233 0.738 14.125 1.00 93.88 90 LYS A O 1
ATOM 734 N N . LEU A 1 91 ? -10.906 1.419 12.450 1.00 92.56 91 LEU A N 1
ATOM 735 C CA . LEU A 1 91 ? -11.692 0.765 11.389 1.00 92.56 91 LEU A CA 1
ATOM 736 C C . LEU A 1 91 ? -11.665 -0.765 11.505 1.00 92.56 91 LEU A C 1
ATOM 738 O O . LEU A 1 91 ? -12.643 -1.436 11.160 1.00 92.56 91 LEU A O 1
ATOM 742 N N . LYS A 1 92 ? -10.551 -1.322 11.990 1.00 89.94 92 LYS A N 1
ATOM 743 C CA . LYS A 1 92 ? -10.404 -2.755 12.250 1.00 89.94 92 LYS A CA 1
ATOM 744 C C . LYS A 1 92 ? -11.247 -3.203 13.440 1.00 89.94 92 LYS A C 1
ATOM 746 O O . LYS A 1 92 ? -11.929 -4.222 13.341 1.00 89.94 92 LYS A O 1
ATOM 751 N N . GLU A 1 93 ? -11.255 -2.427 14.520 1.00 91.00 93 GLU A N 1
ATOM 752 C CA . GLU A 1 93 ? -12.087 -2.680 15.702 1.00 91.00 93 GLU A CA 1
ATOM 753 C C . GLU A 1 93 ? -13.586 -2.546 15.397 1.00 91.00 93 GLU A C 1
ATOM 755 O O . GLU A 1 93 ? -14.385 -3.392 15.804 1.00 91.00 93 GLU A O 1
ATOM 760 N N . SER A 1 94 ? -13.972 -1.521 14.631 1.00 89.81 94 SER A N 1
ATOM 761 C CA . SER A 1 94 ? -15.371 -1.223 14.304 1.00 89.81 94 SER A CA 1
ATOM 762 C C . SER A 1 94 ? -15.952 -2.074 13.172 1.00 89.81 94 SER A C 1
ATOM 764 O O . SER A 1 94 ? -17.152 -1.991 12.904 1.00 89.81 94 SER A O 1
ATOM 766 N N . LYS A 1 95 ? -15.129 -2.904 12.511 1.00 85.81 95 LYS A N 1
ATOM 767 C CA . LYS A 1 95 ? -15.494 -3.675 11.308 1.00 85.81 95 LYS A CA 1
ATOM 768 C C . LYS A 1 95 ? -16.100 -2.783 10.220 1.00 85.81 95 LYS A C 1
ATOM 770 O O . LYS A 1 95 ? -17.145 -3.104 9.650 1.00 85.81 95 LYS A O 1
ATOM 775 N N . ALA A 1 96 ? -15.436 -1.664 9.944 1.00 88.50 96 ALA A N 1
ATOM 776 C CA . ALA A 1 96 ? -15.924 -0.667 9.004 1.00 88.50 96 ALA A CA 1
ATOM 777 C C . ALA A 1 96 ? -16.235 -1.257 7.608 1.00 88.50 96 ALA A C 1
ATOM 779 O O . ALA A 1 96 ? -15.503 -2.133 7.115 1.00 88.50 96 ALA A O 1
ATOM 780 N N . PRO A 1 97 ? -17.288 -0.767 6.923 1.00 90.75 97 PRO A N 1
ATOM 781 C CA . PRO A 1 97 ? -17.622 -1.194 5.566 1.00 90.75 97 PRO A CA 1
ATOM 782 C C . PRO A 1 97 ? -16.451 -1.020 4.590 1.00 90.75 97 PRO A C 1
ATOM 784 O O . PRO A 1 97 ? -15.589 -0.156 4.766 1.00 90.75 97 PRO A O 1
ATOM 787 N N . LEU A 1 98 ? -16.406 -1.829 3.525 1.00 88.94 98 LEU A N 1
ATOM 788 C CA . LEU A 1 98 ? -15.327 -1.734 2.535 1.00 88.94 98 LEU A CA 1
ATOM 789 C C . LEU A 1 98 ? -15.267 -0.351 1.874 1.00 88.94 98 LEU A C 1
ATOM 791 O O . LEU A 1 98 ? -14.179 0.185 1.695 1.00 88.94 98 LEU A O 1
ATOM 795 N N . ALA A 1 99 ? -16.421 0.254 1.582 1.00 89.75 99 ALA A N 1
ATOM 796 C CA . ALA A 1 99 ? -16.505 1.578 0.965 1.00 89.75 99 ALA A CA 1
ATOM 797 C C . ALA A 1 99 ? -15.775 2.671 1.771 1.00 89.75 99 ALA A C 1
ATOM 799 O O . ALA A 1 99 ? -15.101 3.525 1.194 1.00 89.75 99 ALA A O 1
ATOM 800 N N . GLU A 1 100 ? -15.865 2.626 3.102 1.00 91.19 100 GLU A N 1
ATOM 801 C CA . GLU A 1 100 ? -15.177 3.574 3.984 1.00 91.19 100 GLU A CA 1
ATOM 802 C C . GLU A 1 100 ? -13.658 3.373 3.929 1.00 91.19 100 GLU A C 1
ATOM 804 O O . GLU A 1 100 ? -12.905 4.326 3.721 1.00 91.19 100 GLU A O 1
ATOM 809 N N . ARG A 1 101 ? -13.214 2.113 3.996 1.00 93.50 101 ARG A N 1
ATOM 810 C CA . ARG A 1 101 ? -11.800 1.739 3.859 1.00 93.50 101 ARG A CA 1
ATOM 811 C C . ARG A 1 101 ? -11.236 2.139 2.491 1.00 93.50 101 ARG A C 1
ATOM 813 O O . ARG A 1 101 ? -10.133 2.676 2.409 1.00 93.50 101 ARG A O 1
ATOM 820 N N . MET A 1 102 ? -11.998 1.937 1.414 1.00 91.75 102 MET A N 1
ATOM 821 C CA . MET A 1 102 ? -11.619 2.338 0.053 1.00 91.75 102 MET A CA 1
ATOM 822 C C . MET A 1 102 ? -11.432 3.845 -0.063 1.00 91.75 102 MET A C 1
ATOM 824 O O . MET A 1 102 ? -10.415 4.284 -0.604 1.00 91.75 102 MET A O 1
ATOM 828 N N . LYS A 1 103 ? -12.368 4.628 0.486 1.00 92.75 103 LYS A N 1
ATOM 829 C CA . LYS A 1 103 ? -12.265 6.087 0.516 1.00 92.75 103 LYS A CA 1
ATOM 830 C C . LYS A 1 103 ? -11.013 6.532 1.268 1.00 92.75 103 LYS A C 1
ATOM 832 O O . LYS A 1 103 ? -10.269 7.357 0.750 1.00 92.75 103 LYS A O 1
ATOM 837 N N . LEU A 1 104 ? -10.750 5.948 2.438 1.00 94.31 104 LEU A N 1
ATOM 838 C CA . LEU A 1 104 ? -9.580 6.306 3.236 1.00 94.31 104 LEU A CA 1
ATOM 839 C C . LEU A 1 104 ? -8.256 5.961 2.534 1.00 94.31 104 LEU A C 1
ATOM 841 O O . LEU A 1 104 ? -7.340 6.774 2.504 1.00 94.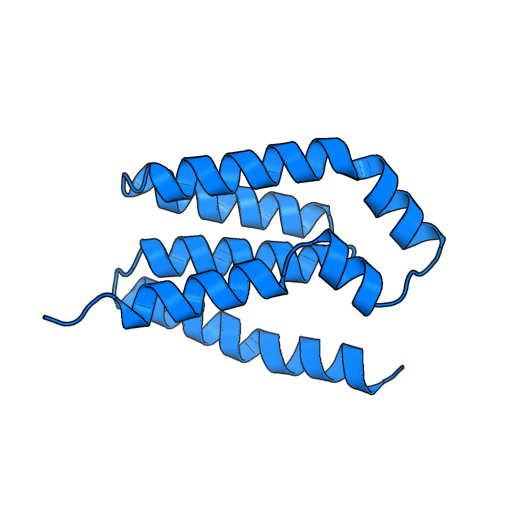31 104 LEU A O 1
ATOM 845 N N . SER A 1 105 ? -8.170 4.783 1.908 1.00 93.62 105 SER A N 1
ATOM 846 C CA . SER A 1 105 ? -6.965 4.339 1.184 1.00 93.62 105 SER A CA 1
ATOM 847 C C . SER A 1 105 ? -6.671 5.114 -0.109 1.00 93.62 105 SER A C 1
ATOM 849 O O . SER A 1 105 ? -5.604 4.926 -0.703 1.00 93.62 105 SER A O 1
ATOM 851 N N . ARG A 1 106 ? -7.614 5.944 -0.584 1.00 94.19 106 ARG A N 1
ATOM 852 C CA . ARG A 1 106 ? -7.551 6.622 -1.891 1.00 94.19 106 ARG A CA 1
ATOM 853 C C . ARG A 1 106 ? -7.313 5.644 -3.054 1.00 94.19 106 ARG A C 1
ATOM 855 O O . ARG A 1 106 ? -6.591 5.943 -4.003 1.00 94.19 106 ARG A O 1
ATOM 862 N N . LEU A 1 107 ? -7.894 4.442 -2.977 1.00 92.81 107 LEU A N 1
ATOM 863 C CA . LEU A 1 107 ? -7.703 3.391 -3.985 1.00 92.81 107 LEU A CA 1
ATOM 864 C C . LEU A 1 107 ? -8.203 3.812 -5.375 1.00 92.81 107 LEU A C 1
ATOM 866 O O . LEU A 1 107 ? -7.533 3.555 -6.372 1.00 92.81 107 LEU A O 1
ATOM 870 N N . ASN A 1 108 ? -9.350 4.488 -5.445 1.00 90.56 108 ASN A N 1
ATOM 871 C CA . ASN A 1 108 ? -9.911 4.941 -6.721 1.00 90.56 108 ASN A CA 1
ATOM 872 C C . ASN A 1 108 ? -8.999 5.962 -7.411 1.00 90.56 108 ASN A C 1
ATOM 874 O O . ASN A 1 108 ? -8.738 5.839 -8.602 1.00 90.56 108 ASN A O 1
ATOM 878 N N . GLU A 1 109 ? -8.445 6.907 -6.649 1.00 91.62 109 GLU A N 1
ATOM 879 C CA . GLU A 1 109 ? -7.505 7.909 -7.166 1.00 91.62 109 GLU A CA 1
ATOM 880 C C . GLU A 1 109 ? -6.240 7.246 -7.726 1.00 91.62 109 GLU A C 1
ATOM 882 O O . GLU A 1 109 ? -5.760 7.622 -8.795 1.00 91.62 109 GLU A O 1
ATOM 887 N N . GLN A 1 110 ? -5.734 6.208 -7.051 1.00 91.56 110 GLN A N 1
ATOM 888 C CA . GLN A 1 110 ? -4.599 5.425 -7.540 1.00 91.56 110 GLN A CA 1
ATOM 889 C C . GLN A 1 110 ? -4.895 4.763 -8.889 1.00 91.56 110 GLN A C 1
ATOM 891 O O . GLN A 1 110 ? -4.093 4.864 -9.819 1.00 91.56 110 GLN A O 1
ATOM 896 N N . MET A 1 111 ? -6.045 4.096 -9.013 1.00 90.38 111 MET A N 1
ATOM 897 C CA . MET A 1 111 ? -6.438 3.437 -10.262 1.00 90.38 111 MET A CA 1
ATOM 898 C C . MET A 1 111 ? -6.628 4.451 -11.396 1.00 90.38 111 MET A C 1
ATOM 900 O O . MET A 1 111 ? -6.101 4.248 -12.492 1.00 90.38 111 MET A O 1
ATOM 904 N N . ASP A 1 112 ? -7.296 5.573 -11.124 1.00 91.06 112 ASP A N 1
ATOM 905 C CA . ASP A 1 112 ? -7.491 6.651 -12.096 1.00 91.06 112 ASP A CA 1
ATOM 906 C C . ASP A 1 112 ? -6.155 7.217 -12.590 1.00 91.06 112 ASP A C 1
ATOM 908 O O . ASP A 1 112 ? -5.971 7.424 -13.793 1.00 91.06 112 ASP A O 1
ATOM 912 N N . ASN A 1 113 ? -5.194 7.420 -11.688 1.00 87.62 113 ASN A N 1
ATOM 913 C CA . ASN A 1 113 ? -3.859 7.902 -12.036 1.00 87.62 113 ASN A CA 1
ATOM 914 C C . ASN A 1 113 ? -3.101 6.909 -12.926 1.00 87.62 113 ASN A C 1
ATOM 916 O O . ASN A 1 113 ? -2.463 7.324 -13.898 1.00 87.62 113 ASN A O 1
ATOM 920 N N . MET A 1 114 ? -3.195 5.607 -12.637 1.00 88.25 114 MET A N 1
ATOM 921 C CA . MET A 1 114 ? -2.573 4.559 -13.453 1.00 88.25 114 MET A CA 1
ATOM 922 C C . MET A 1 114 ? -3.185 4.465 -14.860 1.00 88.25 114 MET A C 1
ATOM 924 O O . MET A 1 114 ? -2.470 4.140 -15.809 1.00 88.25 114 MET A O 1
ATOM 928 N N . ILE A 1 115 ? -4.481 4.762 -15.014 1.00 86.81 115 ILE A N 1
ATOM 929 C CA . ILE A 1 115 ? -5.175 4.748 -16.311 1.00 86.81 115 ILE A CA 1
ATOM 930 C C . ILE A 1 115 ? -4.882 6.029 -17.102 1.00 86.81 115 ILE A C 1
ATOM 932 O O . ILE A 1 115 ? -4.464 5.956 -18.257 1.00 86.81 115 ILE A O 1
ATOM 936 N N . ARG A 1 116 ? -5.055 7.212 -16.496 1.00 80.62 116 ARG A N 1
ATOM 937 C CA . ARG A 1 116 ? -4.906 8.508 -17.187 1.00 80.62 116 ARG A CA 1
ATOM 938 C C . ARG A 1 116 ? -3.495 8.740 -17.710 1.00 80.62 116 ARG A C 1
ATOM 940 O O . ARG A 1 116 ? -3.340 9.250 -18.816 1.00 80.62 116 ARG A O 1
ATOM 947 N N . LYS A 1 117 ? -2.468 8.330 -16.959 1.00 66.62 117 LYS A N 1
ATOM 948 C CA . LYS A 1 117 ? -1.069 8.472 -17.390 1.00 66.62 117 LYS A CA 1
ATOM 949 C C . LYS A 1 117 ? -0.738 7.642 -18.641 1.00 66.62 117 LYS A C 1
ATOM 951 O O . LYS A 1 117 ? 0.204 7.993 -19.334 1.00 66.62 117 LYS A O 1
ATOM 956 N N . ARG A 1 118 ? -1.536 6.620 -18.988 1.00 58.56 118 ARG A N 1
ATOM 957 C CA . ARG A 1 118 ? -1.394 5.877 -20.257 1.00 58.56 118 ARG A CA 1
ATOM 958 C C . ARG A 1 118 ? -1.984 6.602 -21.466 1.00 58.56 118 ARG A C 1
ATOM 960 O O . ARG A 1 118 ? -1.578 6.320 -22.582 1.00 58.56 118 ARG A O 1
ATOM 967 N N . VAL A 1 119 ? -2.950 7.500 -21.266 1.00 55.28 119 VAL A N 1
ATOM 968 C CA . VAL A 1 119 ? -3.661 8.171 -22.372 1.00 55.28 119 VAL A CA 1
ATOM 969 C C . VAL A 1 119 ? -2.865 9.364 -22.921 1.00 55.28 119 VAL A C 1
ATOM 971 O O . VAL A 1 119 ? -3.091 9.780 -24.049 1.00 55.28 119 VAL A O 1
ATOM 974 N N . ILE A 1 120 ? -1.919 9.906 -22.147 1.00 49.72 120 ILE A N 1
ATOM 975 C CA . ILE A 1 120 ? -1.165 11.122 -22.505 1.00 49.72 120 ILE A CA 1
ATOM 976 C C . ILE A 1 120 ? 0.108 10.807 -23.325 1.00 49.72 120 ILE A C 1
ATOM 978 O O . ILE A 1 120 ? 0.686 11.705 -23.930 1.00 49.72 120 ILE A O 1
ATOM 982 N N . GLU A 1 121 ? 0.524 9.541 -23.434 1.00 41.41 121 GLU A N 1
ATOM 983 C CA . GLU A 1 121 ? 1.618 9.121 -24.325 1.00 41.41 121 GLU A CA 1
ATOM 984 C C . GLU A 1 121 ? 1.095 8.771 -25.731 1.00 41.41 121 GLU A C 1
ATOM 986 O O . GLU A 1 121 ? 1.055 7.610 -26.124 1.00 41.41 121 GLU A O 1
ATOM 991 N N . TYR A 1 122 ? 0.680 9.780 -26.499 1.00 32.50 122 TYR A N 1
ATOM 992 C CA . TYR A 1 122 ? 0.564 9.677 -27.961 1.00 32.50 122 TYR A CA 1
ATOM 993 C C . TYR A 1 122 ? 0.788 11.061 -28.600 1.00 32.50 122 TYR A C 1
ATOM 995 O O . TYR A 1 122 ? -0.041 11.952 -28.396 1.00 32.50 122 TYR A O 1
ATOM 1003 N N . PRO A 1 123 ? 1.895 11.282 -29.336 1.00 40.09 123 PRO A N 1
ATOM 1004 C CA . PRO A 1 123 ? 1.950 12.254 -30.425 1.00 40.09 123 PRO A CA 1
ATOM 1005 C C . PRO A 1 123 ? 1.198 11.744 -31.661 1.00 40.09 123 PRO A C 1
ATOM 1007 O O . PRO A 1 123 ? 1.307 10.532 -31.965 1.00 40.09 123 PRO A O 1
#

Radius of gyration: 14.73 Å; chains: 1; bounding box: 38×25×46 Å

Organism: NCBI:txid412755

Sequence (123 aa):
MTNEVEILEEIKPLITQLLALSDKSHSFWILGETYLLQAKLALISLNLEEARRLLTKGQQIAEKYGINRLAMSISEEHDELLKQLEMWEKLKESKAPLAERMKLSRLNEQMDNMIRKRVIEYP

Secondary structure (DSSP, 8-state):
--HHHHHHHHHHHHHHHHHHHHHHTT-HHHHHHHHHHHHHHHHHTT-HHHHHHHHHHHHHHHHHTT-HHHHHHHHHHHHHHHHTHHHHHHHHHTT--HHHHHHHHTHHHHHHHHHHHHHS---